Protein AF-I0YVQ1-F1 (afdb_monomer_lite)

Organism: Coccomyxa subellipsoidea (strain C-169) (NCBI:txid574566)

InterPro domains:
  IPR007811 DNA-directed RNA polymerase III subunit RPC4 [PF05132] (1-48)
  IPR007811 DNA-directed RNA polymerase III subunit RPC4 [PTHR13408] (1-54)

Sequence (87 aa):
MQLGDVLFDVLPGTDSAFRQDIAAVSAADQACVFLGEVSQRAVACPDIGHLLSDEQVVGLQPSGDPNGKQPAHFTPMEVDVKPEDAL

Secondary structure (DSSP, 8-state):
-EETTEEEEEEE----SS--EEEEEETTTTEEEEEEE----EEEEE-HHHHHS-----S------SS--PPP----------GGG--

pLDDT: mean 78.09, std 21.89, range [40.62, 98.12]

Structure (mmCIF, N/CA/C/O backbone):
data_AF-I0YVQ1-F1
#
_entry.id   AF-I0YVQ1-F1
#
loop_
_atom_site.group_PDB
_atom_site.id
_atom_site.ty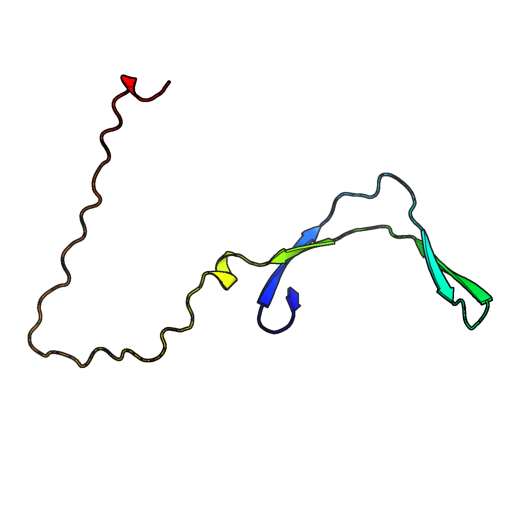pe_symbol
_atom_site.label_atom_id
_atom_site.label_alt_id
_atom_site.label_comp_id
_atom_site.label_asym_id
_atom_site.label_entity_id
_atom_site.label_seq_id
_atom_site.pdbx_PDB_ins_code
_atom_site.Cartn_x
_atom_site.Cartn_y
_atom_site.Cartn_z
_atom_site.occupancy
_atom_site.B_iso_or_equiv
_atom_site.auth_seq_id
_atom_site.auth_comp_id
_atom_site.auth_asym_id
_atom_site.auth_atom_id
_atom_site.pdbx_PDB_model_num
ATOM 1 N N . MET A 1 1 ? 5.819 -7.391 -8.299 1.00 92.38 1 MET A N 1
ATOM 2 C CA . MET A 1 1 ? 4.422 -7.795 -7.998 1.00 92.38 1 MET A CA 1
ATOM 3 C C . MET A 1 1 ? 3.661 -7.849 -9.308 1.00 92.38 1 MET A C 1
ATOM 5 O O . MET A 1 1 ? 3.909 -6.996 -10.138 1.00 92.38 1 MET A O 1
ATOM 9 N N . GLN A 1 2 ? 2.771 -8.816 -9.518 1.00 95.44 2 GLN A N 1
ATOM 10 C CA . GLN A 1 2 ? 1.994 -8.914 -10.758 1.00 95.44 2 GLN A CA 1
ATOM 11 C C . GLN A 1 2 ? 0.502 -8.757 -10.453 1.00 95.44 2 GLN A C 1
ATOM 13 O O . GLN A 1 2 ? -0.004 -9.389 -9.524 1.00 95.44 2 GLN A O 1
ATOM 18 N N . LEU A 1 3 ? -0.184 -7.906 -11.218 1.00 95.00 3 LEU A N 1
ATOM 19 C CA . LEU A 1 3 ? -1.631 -7.713 -11.145 1.00 95.00 3 LEU A CA 1
ATOM 20 C C . LEU A 1 3 ? -2.221 -7.907 -12.544 1.00 95.00 3 LEU A C 1
ATOM 22 O O . LEU A 1 3 ? -2.060 -7.057 -13.418 1.00 95.00 3 LEU A O 1
ATOM 26 N N . GLY A 1 4 ? -2.885 -9.046 -12.751 1.00 94.44 4 GLY A N 1
ATOM 27 C CA . GLY A 1 4 ? -3.237 -9.494 -14.099 1.00 94.44 4 GLY A CA 1
ATOM 28 C C . GLY A 1 4 ? -1.972 -9.710 -14.931 1.00 94.44 4 GLY A C 1
ATOM 29 O O . GLY A 1 4 ? -1.038 -10.360 -14.469 1.00 94.44 4 GLY A O 1
ATOM 30 N N . ASP A 1 5 ? -1.917 -9.111 -16.117 1.00 92.25 5 ASP A N 1
ATOM 31 C CA . ASP A 1 5 ? -0.777 -9.233 -17.037 1.00 92.25 5 ASP A CA 1
ATOM 32 C C . ASP A 1 5 ? 0.271 -8.118 -16.861 1.00 92.25 5 ASP A C 1
ATOM 34 O O . ASP A 1 5 ? 1.274 -8.085 -17.568 1.00 92.25 5 ASP A O 1
ATOM 38 N N . VAL A 1 6 ? 0.057 -7.194 -15.916 1.00 93.94 6 VAL A N 1
ATOM 39 C CA . VAL A 1 6 ? 0.942 -6.042 -15.698 1.00 93.94 6 VAL A CA 1
ATOM 40 C C . VAL A 1 6 ? 1.876 -6.290 -14.517 1.00 93.94 6 VAL A C 1
ATOM 42 O O . VAL A 1 6 ? 1.446 -6.673 -13.421 1.00 93.94 6 VAL A O 1
ATOM 45 N N . LEU A 1 7 ? 3.163 -6.019 -14.737 1.00 96.69 7 LEU A N 1
ATOM 46 C CA . LEU A 1 7 ? 4.194 -6.047 -13.708 1.00 96.69 7 LEU A CA 1
ATOM 47 C C . LEU A 1 7 ? 4.286 -4.694 -12.984 1.00 96.69 7 LEU A C 1
ATOM 49 O O . LEU A 1 7 ? 4.195 -3.629 -13.589 1.00 96.69 7 LEU A O 1
ATOM 53 N N . PHE A 1 8 ? 4.458 -4.756 -11.667 1.00 97.62 8 PHE A N 1
ATOM 54 C CA . PHE A 1 8 ? 4.648 -3.6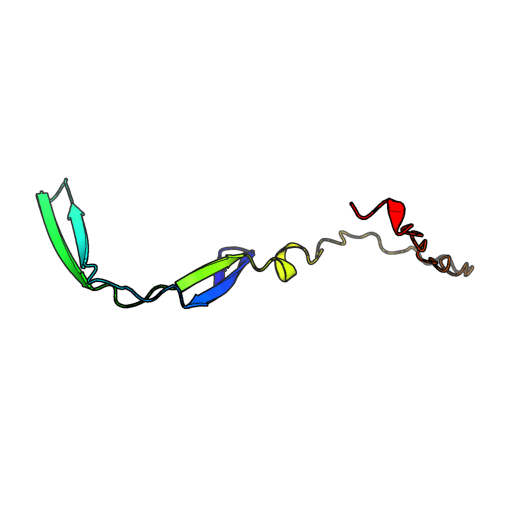19 -10.775 1.00 97.62 8 PHE A CA 1
ATOM 55 C C . PHE A 1 8 ? 5.926 -3.799 -9.962 1.00 97.62 8 PHE A C 1
ATOM 57 O O . PHE A 1 8 ? 6.127 -4.845 -9.324 1.00 97.62 8 PHE A O 1
ATOM 64 N N . ASP A 1 9 ? 6.720 -2.741 -9.894 1.00 97.00 9 ASP A N 1
ATOM 65 C CA . ASP A 1 9 ? 7.775 -2.596 -8.903 1.00 97.00 9 ASP A CA 1
ATOM 66 C C . ASP A 1 9 ? 7.158 -2.287 -7.541 1.00 97.00 9 ASP A C 1
ATOM 68 O O . ASP A 1 9 ? 6.161 -1.569 -7.436 1.00 97.00 9 ASP A O 1
ATOM 72 N N . VAL A 1 10 ? 7.743 -2.847 -6.482 1.00 97.44 10 VAL A N 1
ATOM 73 C CA . VAL A 1 10 ? 7.302 -2.612 -5.104 1.00 97.44 10 VAL A CA 1
ATOM 74 C C . VAL A 1 10 ? 8.458 -2.028 -4.320 1.00 97.44 10 VAL A C 1
ATOM 76 O O . VAL A 1 10 ? 9.500 -2.663 -4.165 1.00 97.44 10 VAL A O 1
ATOM 79 N N . LEU A 1 11 ? 8.251 -0.823 -3.809 1.00 97.00 11 LEU A N 1
ATOM 80 C CA . LEU A 1 11 ? 9.242 -0.071 -3.058 1.00 97.00 11 LEU A CA 1
ATOM 81 C C . LEU A 1 11 ? 8.747 0.163 -1.628 1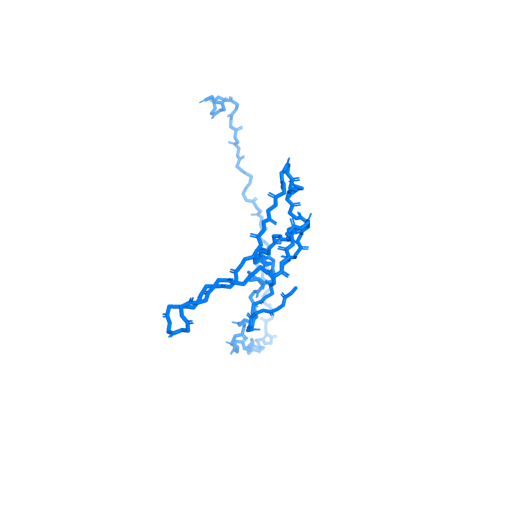.00 97.00 11 LEU A C 1
ATOM 83 O O . LEU A 1 11 ? 7.536 0.303 -1.416 1.00 97.00 11 LEU A O 1
ATOM 87 N N . PRO A 1 12 ? 9.648 0.237 -0.633 1.00 96.81 12 PRO A N 1
ATOM 88 C CA . PRO A 1 12 ? 9.289 0.729 0.689 1.00 96.81 12 PRO A CA 1
ATOM 89 C C . PRO A 1 12 ? 8.657 2.119 0.579 1.00 96.81 12 PRO A C 1
ATOM 91 O O . PRO A 1 12 ? 9.187 3.011 -0.085 1.00 96.81 12 PRO A O 1
ATOM 94 N N . GLY A 1 13 ? 7.499 2.288 1.207 1.00 94.56 13 GLY A N 1
ATOM 95 C CA . GLY A 1 13 ? 6.861 3.587 1.339 1.00 94.56 13 GLY A CA 1
ATOM 96 C C . GLY A 1 13 ? 7.501 4.409 2.450 1.00 94.56 13 GLY A C 1
ATOM 97 O O . GLY A 1 13 ? 8.352 3.935 3.197 1.00 94.56 13 GLY A O 1
ATOM 98 N N . THR A 1 14 ? 7.060 5.656 2.579 1.00 93.56 14 THR A N 1
ATOM 99 C CA . THR A 1 14 ? 7.502 6.524 3.671 1.00 93.56 14 THR A CA 1
ATOM 100 C C . THR A 1 14 ? 7.113 5.936 5.024 1.00 93.56 14 THR A C 1
ATOM 102 O O . THR A 1 14 ? 5.976 5.480 5.210 1.00 93.56 14 THR A O 1
ATOM 105 N N . ASP A 1 15 ? 8.044 6.013 5.972 1.00 92.06 15 ASP A N 1
ATOM 106 C CA . ASP A 1 15 ? 7.808 5.629 7.358 1.00 92.06 15 ASP A CA 1
ATOM 107 C C . ASP A 1 15 ? 6.615 6.387 7.946 1.00 92.06 15 ASP A C 1
ATOM 109 O O . ASP A 1 15 ? 6.365 7.563 7.652 1.00 92.06 15 ASP A O 1
ATOM 113 N N . SER A 1 16 ? 5.853 5.706 8.799 1.00 87.88 16 SER A N 1
ATOM 114 C CA . SER A 1 16 ? 4.745 6.352 9.488 1.00 87.88 16 SER A CA 1
ATOM 115 C C . SER A 1 16 ? 5.283 7.246 10.601 1.00 87.88 16 SER A C 1
ATOM 117 O O . SER A 1 16 ? 5.801 6.763 11.601 1.00 87.88 16 SER A O 1
ATOM 119 N N . ALA A 1 17 ? 5.121 8.562 10.457 1.00 89.94 17 ALA A N 1
ATOM 120 C CA . ALA A 1 17 ? 5.497 9.521 11.499 1.00 89.94 17 ALA A CA 1
ATOM 121 C C . ALA A 1 17 ? 4.562 9.480 12.727 1.00 89.94 17 ALA A C 1
ATOM 123 O O . ALA A 1 17 ? 4.841 10.107 13.747 1.00 89.94 17 ALA A O 1
ATOM 124 N N . PHE A 1 18 ? 3.433 8.775 12.622 1.00 91.31 18 PHE A N 1
ATOM 125 C CA . PHE A 1 18 ? 2.427 8.642 13.669 1.00 91.31 18 PHE A CA 1
ATOM 126 C C . PHE A 1 18 ? 1.753 7.269 13.619 1.00 91.31 18 PHE A C 1
ATOM 128 O O . PHE A 1 18 ? 1.700 6.630 12.563 1.00 91.31 18 PHE A O 1
ATOM 135 N N . ARG A 1 19 ? 1.208 6.835 14.760 1.00 93.69 19 ARG A N 1
ATOM 136 C CA . ARG A 1 19 ? 0.432 5.595 14.873 1.00 93.69 19 ARG A CA 1
ATOM 137 C C . ARG A 1 19 ? -0.828 5.679 14.015 1.00 93.69 19 ARG A C 1
ATOM 139 O O . ARG A 1 19 ? -1.583 6.646 14.113 1.00 93.69 19 ARG A O 1
ATOM 146 N N . GLN A 1 20 ? -1.066 4.654 13.206 1.00 95.62 20 GLN A N 1
ATOM 147 C CA . GLN A 1 20 ? -2.263 4.533 12.380 1.00 95.62 20 GLN A CA 1
ATOM 148 C C . GLN A 1 20 ? -2.955 3.214 12.669 1.00 95.62 20 GLN A C 1
ATOM 150 O O . GLN A 1 20 ? -2.329 2.168 12.588 1.00 95.62 20 GLN A O 1
ATOM 155 N N . ASP A 1 21 ? -4.242 3.263 12.980 1.00 96.12 21 ASP A N 1
ATOM 156 C CA . ASP A 1 21 ? -5.028 2.098 13.372 1.00 96.12 21 ASP A CA 1
ATOM 157 C C . ASP A 1 21 ? -5.983 1.692 12.234 1.00 96.12 21 ASP A C 1
ATOM 159 O O . ASP A 1 21 ? -6.607 2.542 11.598 1.00 96.12 21 ASP A O 1
ATOM 163 N N . ILE A 1 22 ? -6.116 0.388 11.982 1.00 97.38 22 ILE A N 1
ATOM 164 C CA . ILE A 1 22 ? -7.108 -0.187 11.068 1.00 97.38 22 ILE A CA 1
ATOM 165 C C . ILE A 1 22 ? -8.294 -0.671 11.897 1.00 97.38 22 ILE A C 1
ATOM 167 O O . ILE A 1 22 ? -8.124 -1.397 12.879 1.00 97.38 22 ILE A O 1
ATOM 171 N N . ALA A 1 23 ? -9.505 -0.330 11.462 1.00 97.62 23 ALA A N 1
ATOM 172 C CA . ALA A 1 23 ? -10.735 -0.890 12.000 1.00 97.62 23 ALA A CA 1
ATOM 173 C C . ALA A 1 23 ? -11.662 -1.364 10.874 1.00 97.62 23 ALA A C 1
ATOM 175 O O . ALA A 1 23 ? -11.772 -0.718 9.832 1.00 97.62 23 ALA A O 1
ATOM 176 N N . ALA A 1 24 ? -12.345 -2.484 11.100 1.00 98.06 24 ALA A N 1
ATOM 177 C CA . ALA A 1 24 ? -13.478 -2.906 10.290 1.00 98.06 24 ALA A CA 1
ATOM 178 C C . ALA A 1 24 ? -14.753 -2.259 10.830 1.00 98.06 24 ALA A C 1
ATOM 180 O O . ALA A 1 24 ? -15.019 -2.322 12.030 1.00 98.06 24 ALA A O 1
ATOM 181 N N . VAL A 1 25 ? -15.554 -1.677 9.941 1.00 97.81 25 VAL A N 1
ATOM 182 C CA . VAL A 1 25 ? -16.848 -1.077 10.281 1.00 97.81 25 VAL A CA 1
ATOM 183 C C . VAL A 1 25 ? -17.930 -1.754 9.449 1.00 97.81 25 VAL A C 1
ATOM 185 O O . VAL A 1 25 ? -17.866 -1.739 8.221 1.00 97.81 25 VAL A O 1
ATOM 188 N N . SER A 1 26 ? -18.924 -2.339 10.115 1.00 97.25 26 SER A N 1
ATOM 189 C CA . SER A 1 26 ? -20.096 -2.945 9.480 1.00 97.25 26 SER A CA 1
ATOM 190 C C . SER A 1 26 ? -21.356 -2.230 9.942 1.00 97.25 26 SER A C 1
ATOM 192 O O . SER A 1 26 ? -21.680 -2.217 11.129 1.00 97.25 26 SER A O 1
ATOM 194 N N . ALA A 1 27 ? -22.086 -1.642 8.994 1.00 97.31 27 ALA A N 1
ATOM 195 C CA . ALA A 1 27 ? -23.375 -1.019 9.281 1.00 97.31 27 ALA A CA 1
ATOM 196 C C . ALA A 1 27 ? -24.481 -2.063 9.497 1.00 97.31 27 ALA A C 1
ATOM 198 O O . ALA A 1 27 ? -25.362 -1.844 10.324 1.00 97.31 27 ALA A O 1
ATOM 199 N N . ALA A 1 28 ? -24.418 -3.194 8.785 1.00 97.75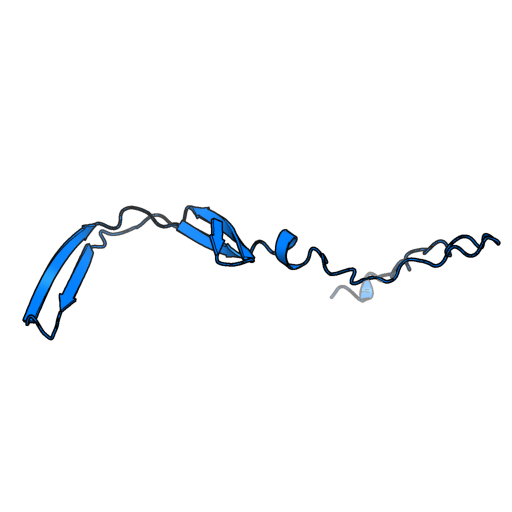 28 ALA A N 1
ATOM 200 C CA . ALA A 1 28 ? -25.387 -4.283 8.909 1.00 97.75 28 ALA A CA 1
ATOM 201 C C . ALA A 1 28 ? -25.338 -4.912 10.309 1.00 97.75 28 ALA A C 1
ATOM 203 O O . ALA A 1 28 ? -26.377 -5.132 10.923 1.00 97.75 28 ALA A O 1
ATOM 204 N N . ASP A 1 29 ? -24.125 -5.115 10.827 1.00 97.38 29 ASP A N 1
ATOM 205 C CA . ASP A 1 29 ? -23.896 -5.705 12.151 1.00 97.38 29 ASP A CA 1
ATOM 206 C C . ASP A 1 29 ? -23.791 -4.649 13.263 1.00 97.38 29 ASP A C 1
ATOM 208 O O . ASP A 1 29 ? -23.585 -4.993 14.424 1.00 97.38 29 ASP A O 1
ATOM 212 N N . GLN A 1 30 ? -23.889 -3.360 12.909 1.00 96.88 30 GLN A N 1
ATOM 213 C CA . GLN A 1 30 ? -23.678 -2.212 13.802 1.00 96.88 30 GLN A CA 1
ATOM 214 C C . GLN A 1 30 ? -22.382 -2.316 14.627 1.00 96.88 30 GLN A C 1
ATOM 216 O O . GLN A 1 30 ? -22.338 -1.955 15.804 1.00 96.88 30 GLN A O 1
ATOM 221 N N . ALA A 1 31 ? -21.317 -2.818 14.004 1.00 97.88 31 ALA A N 1
ATOM 222 C CA . ALA A 1 31 ? -20.075 -3.169 14.675 1.00 97.88 31 ALA A CA 1
ATOM 223 C C . ALA A 1 31 ? -18.895 -2.332 14.168 1.00 97.88 31 ALA A C 1
ATOM 225 O O . ALA A 1 31 ? -18.788 -2.022 12.979 1.00 97.88 31 ALA A O 1
ATOM 226 N N . CYS A 1 32 ? -17.976 -2.017 15.082 1.00 97.62 32 CYS A N 1
ATOM 227 C CA . CYS A 1 32 ? -16.669 -1.435 14.793 1.00 97.62 32 CYS A CA 1
ATOM 228 C C . CYS A 1 32 ? -15.604 -2.242 15.544 1.00 97.62 32 CYS A C 1
ATOM 230 O O . CYS A 1 32 ? -15.650 -2.331 16.771 1.00 97.62 32 CYS A O 1
ATOM 232 N N . VAL A 1 33 ? -14.679 -2.862 14.811 1.00 98.12 33 VAL A N 1
ATOM 233 C CA . VAL A 1 33 ? -13.684 -3.793 15.358 1.00 98.12 33 VAL A CA 1
ATOM 234 C C . VAL A 1 33 ? -12.286 -3.323 14.990 1.00 98.12 33 VAL A C 1
ATOM 236 O O . VAL A 1 33 ? -11.964 -3.191 13.812 1.00 98.12 33 VAL A O 1
ATOM 239 N N . PHE A 1 34 ? -11.444 -3.103 15.997 1.00 98.00 34 PHE A N 1
ATOM 240 C CA . PHE A 1 34 ? -10.032 -2.788 15.801 1.00 98.00 34 PHE A CA 1
ATOM 241 C C . PHE A 1 34 ? -9.271 -4.014 15.278 1.00 98.00 34 PHE A C 1
ATOM 243 O O . PHE A 1 34 ? -9.355 -5.092 15.865 1.00 98.00 34 PHE A O 1
ATOM 250 N N . LEU A 1 35 ? -8.535 -3.843 14.179 1.00 97.75 35 LEU A N 1
ATOM 251 C CA . LEU A 1 35 ? -7.798 -4.912 13.500 1.00 97.75 35 LEU A CA 1
ATOM 252 C C . LEU A 1 35 ? -6.289 -4.862 13.762 1.00 97.75 35 LEU A C 1
ATOM 254 O O . LEU A 1 35 ? -5.627 -5.892 13.657 1.00 97.75 35 LEU A O 1
ATOM 258 N N . GLY A 1 36 ? -5.743 -3.695 14.107 1.00 96.94 36 GLY A N 1
ATOM 259 C CA . GLY A 1 36 ? -4.318 -3.538 14.391 1.00 96.94 36 GLY A CA 1
ATOM 260 C C . GLY A 1 36 ? -3.742 -2.213 13.905 1.00 96.94 36 GLY A C 1
ATOM 261 O O . GLY A 1 36 ? -4.448 -1.377 13.347 1.00 96.94 36 GLY A O 1
ATOM 262 N N . GLU A 1 37 ? -2.444 -2.035 14.125 1.00 96.31 37 GLU A N 1
ATOM 263 C CA . GLU A 1 37 ? -1.686 -0.854 13.707 1.00 96.31 37 GLU A CA 1
ATOM 264 C C . GLU A 1 37 ? -1.051 -1.050 12.316 1.00 96.31 37 GLU A C 1
ATOM 266 O O . GLU A 1 37 ? -0.570 -2.136 11.986 1.00 96.31 37 GLU A O 1
ATOM 271 N N . VAL A 1 38 ? -0.989 0.018 11.516 1.00 95.25 38 VAL A N 1
ATOM 272 C CA . VAL A 1 38 ? -0.179 0.112 10.295 1.00 95.25 38 VAL A CA 1
ATOM 273 C C . VAL A 1 38 ? 1.214 0.619 10.650 1.00 95.25 38 VAL A C 1
ATOM 275 O O . VAL A 1 38 ? 1.406 1.809 10.897 1.00 95.25 38 VAL A O 1
ATOM 278 N N . SER A 1 39 ? 2.195 -0.280 10.626 1.00 92.75 39 SER A N 1
ATOM 279 C CA . SER A 1 39 ? 3.592 0.044 10.941 1.00 92.75 39 SER A CA 1
ATOM 280 C C . SER A 1 39 ? 4.442 0.387 9.716 1.00 92.75 39 SER A C 1
ATOM 282 O O . SER A 1 39 ? 5.429 1.108 9.839 1.00 92.75 39 SER A O 1
ATOM 284 N N . GLN A 1 40 ? 4.079 -0.110 8.531 1.00 93.75 40 GLN A N 1
ATOM 285 C CA . GLN A 1 40 ? 4.849 0.061 7.297 1.00 93.75 40 GLN A CA 1
ATOM 286 C C . GLN A 1 40 ? 3.937 0.256 6.088 1.00 93.75 40 GLN A C 1
ATOM 288 O O . GLN A 1 40 ? 2.764 -0.123 6.094 1.00 93.75 40 GLN A O 1
ATOM 293 N N . ARG A 1 41 ? 4.498 0.846 5.031 1.00 95.19 41 ARG A N 1
ATOM 294 C CA . ARG A 1 41 ? 3.831 1.032 3.741 1.00 95.19 41 ARG A CA 1
ATOM 295 C C . ARG A 1 41 ? 4.711 0.487 2.634 1.00 95.19 41 ARG A C 1
ATOM 297 O O . ARG A 1 41 ? 5.934 0.521 2.735 1.00 95.19 41 ARG A O 1
ATOM 304 N N . ALA A 1 42 ? 4.074 0.068 1.555 1.00 96.25 42 ALA A N 1
ATOM 305 C CA . ALA A 1 42 ? 4.733 -0.189 0.290 1.00 96.25 42 ALA A CA 1
ATOM 306 C C . ALA A 1 42 ? 4.059 0.656 -0.791 1.00 96.25 42 ALA A C 1
ATOM 308 O O . ALA A 1 42 ? 2.847 0.879 -0.749 1.00 96.25 42 ALA A O 1
ATOM 309 N N . VAL A 1 43 ? 4.851 1.128 -1.744 1.00 97.38 43 VAL A N 1
ATOM 310 C CA . VAL A 1 43 ? 4.373 1.786 -2.956 1.00 97.38 43 VAL A CA 1
ATOM 311 C C . VAL A 1 43 ? 4.546 0.796 -4.092 1.00 97.38 43 VAL A C 1
ATOM 313 O O . VAL A 1 43 ? 5.652 0.317 -4.329 1.00 97.38 43 VAL A O 1
ATOM 316 N N . ALA A 1 44 ? 3.449 0.479 -4.771 1.00 97.00 44 ALA A N 1
ATOM 317 C CA . ALA A 1 44 ? 3.482 -0.281 -6.008 1.00 97.00 44 ALA A CA 1
ATOM 318 C C . ALA A 1 44 ? 3.339 0.693 -7.179 1.00 97.00 44 ALA A C 1
ATOM 320 O O . ALA A 1 44 ? 2.349 1.424 -7.254 1.00 97.00 44 ALA A O 1
ATOM 321 N N . CYS A 1 45 ? 4.311 0.707 -8.084 1.00 96.69 45 CYS A N 1
ATOM 322 C CA . CYS A 1 45 ? 4.261 1.481 -9.322 1.00 96.69 45 CYS A CA 1
ATOM 323 C C . CYS A 1 45 ? 4.359 0.533 -10.521 1.00 96.69 45 CYS A C 1
ATOM 325 O O . CYS A 1 45 ? 5.071 -0.467 -10.424 1.00 96.69 45 CYS A O 1
ATOM 327 N N . PRO A 1 46 ? 3.640 0.791 -11.630 1.00 96.38 46 PRO A N 1
ATOM 328 C CA . PRO A 1 46 ? 3.784 -0.037 -12.818 1.00 96.38 46 PRO A CA 1
ATOM 329 C C . PRO A 1 46 ? 5.237 -0.027 -13.294 1.00 96.38 46 PRO A C 1
ATOM 331 O O . PRO A 1 46 ? 5.857 1.037 -13.341 1.00 96.38 46 PRO A O 1
ATOM 334 N N . ASP A 1 47 ? 5.759 -1.195 -13.656 1.00 95.50 47 ASP A N 1
ATOM 335 C CA . ASP A 1 47 ? 7.069 -1.299 -14.291 1.00 95.50 47 ASP A CA 1
ATOM 336 C C . ASP A 1 47 ? 6.948 -0.755 -15.721 1.00 95.50 47 ASP A C 1
ATOM 338 O O . ASP A 1 47 ? 6.415 -1.405 -16.624 1.00 95.50 47 ASP A O 1
ATOM 342 N N . ILE A 1 48 ? 7.408 0.481 -15.919 1.00 93.88 48 ILE A N 1
ATOM 343 C CA . ILE A 1 48 ? 7.328 1.176 -17.209 1.00 93.88 48 ILE A CA 1
ATOM 344 C C . ILE A 1 48 ? 8.200 0.475 -18.259 1.00 93.88 48 ILE A C 1
ATOM 346 O O . ILE A 1 48 ? 7.837 0.458 -19.434 1.00 93.88 48 ILE A O 1
ATOM 350 N N . GLY A 1 49 ? 9.323 -0.125 -17.851 1.00 92.62 49 GLY A N 1
ATOM 351 C CA . GLY A 1 49 ? 10.197 -0.867 -18.756 1.00 92.62 49 GLY A CA 1
ATOM 352 C C . GLY A 1 49 ? 9.463 -2.066 -19.341 1.00 92.62 49 GLY A C 1
ATOM 353 O O . GLY A 1 49 ? 9.408 -2.220 -20.559 1.00 92.62 49 GLY A O 1
ATOM 354 N N . HIS A 1 50 ? 8.814 -2.854 -18.486 1.00 90.19 50 HIS A N 1
ATOM 355 C CA . HIS A 1 50 ? 7.986 -3.977 -18.917 1.00 90.19 50 HIS A CA 1
ATOM 356 C C . HIS A 1 50 ? 6.746 -3.529 -19.708 1.00 90.19 50 HIS A C 1
ATOM 358 O O . HIS A 1 50 ? 6.365 -4.184 -20.672 1.00 90.19 50 HIS A O 1
ATOM 364 N N . LEU A 1 51 ? 6.104 -2.416 -19.337 1.00 91.31 51 LEU A N 1
ATOM 365 C CA . LEU A 1 51 ? 4.920 -1.906 -20.045 1.00 91.31 51 LEU A CA 1
ATOM 366 C C . LEU A 1 51 ? 5.211 -1.414 -21.466 1.00 91.31 51 LEU A C 1
ATOM 368 O O . LEU A 1 51 ? 4.350 -1.529 -22.334 1.00 91.31 51 LEU A O 1
ATOM 372 N N . LEU A 1 52 ? 6.387 -0.826 -21.685 1.00 91.75 52 LEU A N 1
ATOM 373 C CA . LEU A 1 52 ? 6.813 -0.305 -22.987 1.00 91.75 52 LEU A CA 1
ATOM 374 C C . LEU A 1 52 ? 7.630 -1.321 -23.793 1.00 91.75 52 LEU A C 1
ATOM 376 O O . LEU A 1 52 ? 8.033 -1.032 -24.918 1.00 91.75 52 LEU A O 1
ATOM 380 N N . SER A 1 53 ? 7.897 -2.496 -23.223 1.00 83.25 53 SER A N 1
ATOM 381 C CA . SER A 1 53 ? 8.480 -3.608 -23.962 1.00 83.25 53 SER A CA 1
ATOM 382 C C . SER A 1 53 ? 7.419 -4.136 -24.926 1.00 83.25 53 SER A C 1
ATOM 384 O O . SER A 1 53 ? 6.517 -4.869 -24.527 1.00 83.25 53 SER A O 1
ATOM 386 N N . ASP A 1 54 ? 7.494 -3.717 -26.191 1.00 62.97 54 ASP A N 1
ATOM 387 C CA . ASP A 1 54 ? 6.621 -4.184 -27.268 1.00 62.97 54 ASP A CA 1
ATOM 388 C C . ASP A 1 54 ? 6.765 -5.704 -27.469 1.00 62.97 54 ASP A C 1
ATOM 390 O O . ASP A 1 54 ? 7.525 -6.171 -28.316 1.00 62.97 54 ASP A O 1
ATOM 394 N N . GLU A 1 55 ? 5.981 -6.505 -26.751 1.00 60.66 55 GLU A N 1
ATOM 395 C CA . GLU A 1 55 ? 5.715 -7.898 -27.124 1.00 60.66 55 GLU A CA 1
ATOM 396 C C . GLU A 1 55 ? 4.315 -8.043 -27.721 1.00 60.66 55 GLU A C 1
ATOM 398 O O . GLU A 1 55 ? 3.505 -8.885 -27.343 1.00 60.66 55 GLU A O 1
ATOM 403 N N . GLN A 1 56 ? 4.060 -7.225 -28.740 1.00 52.44 56 GLN A N 1
ATOM 404 C CA . GLN A 1 56 ? 3.185 -7.584 -29.849 1.00 52.44 56 GLN A CA 1
ATOM 405 C C . GLN A 1 56 ? 3.837 -7.190 -31.178 1.00 52.44 56 GLN A C 1
ATOM 407 O O . GLN A 1 56 ? 3.283 -6.440 -31.978 1.00 52.44 56 GLN A O 1
ATOM 412 N N . VAL A 1 57 ? 4.983 -7.805 -31.494 1.00 47.28 57 VAL A N 1
ATOM 413 C CA . VAL A 1 57 ? 5.273 -8.114 -32.902 1.00 47.28 57 VAL A CA 1
ATOM 414 C C . VAL A 1 57 ? 4.295 -9.214 -33.321 1.00 47.28 57 VAL A C 1
ATOM 416 O O . VAL A 1 57 ? 4.623 -10.399 -33.386 1.00 47.28 57 VAL A O 1
ATOM 419 N N . VAL A 1 58 ? 3.045 -8.826 -33.579 1.00 41.28 58 VAL A N 1
ATOM 420 C CA . VAL A 1 58 ? 2.083 -9.665 -34.292 1.00 41.28 58 VAL A CA 1
ATOM 421 C C . VAL A 1 58 ? 2.584 -9.776 -35.734 1.00 41.28 58 VAL A C 1
ATOM 423 O O . VAL A 1 58 ? 2.269 -8.965 -36.595 1.00 41.28 58 VAL A O 1
ATOM 426 N N . GLY A 1 59 ? 3.426 -10.777 -35.983 1.00 41.56 59 GLY A N 1
ATOM 427 C CA . GLY A 1 59 ? 3.436 -11.524 -37.238 1.00 41.56 59 GLY A CA 1
ATOM 428 C C . GLY A 1 59 ? 3.728 -10.783 -38.546 1.00 41.56 59 GLY A C 1
ATOM 429 O O . GLY A 1 59 ? 3.157 -11.168 -39.562 1.00 41.56 59 GLY A O 1
ATOM 430 N N . LEU A 1 60 ? 4.653 -9.823 -38.598 1.00 42.50 60 LEU A N 1
ATOM 431 C CA . LEU A 1 60 ? 5.338 -9.535 -39.866 1.00 42.50 60 LEU A CA 1
ATOM 432 C C . LEU A 1 60 ? 6.617 -10.363 -39.925 1.00 42.50 60 LEU A C 1
ATOM 434 O O . LEU A 1 60 ? 7.711 -9.891 -39.631 1.00 42.50 60 LEU A O 1
ATOM 438 N N . GLN A 1 61 ? 6.464 -11.639 -40.288 1.00 45.81 61 GLN A N 1
ATOM 439 C CA . GLN A 1 61 ? 7.597 -12.425 -40.767 1.00 45.81 61 GLN A CA 1
ATOM 440 C C . GLN A 1 61 ? 8.178 -11.667 -41.972 1.00 45.81 61 GLN A C 1
ATOM 442 O O . GLN A 1 61 ? 7.434 -11.442 -42.931 1.00 45.81 61 GLN A O 1
ATOM 447 N N . PRO A 1 62 ? 9.456 -11.246 -41.968 1.00 40.88 62 PRO A N 1
ATOM 448 C CA . PRO A 1 62 ? 10.058 -10.740 -43.184 1.00 40.88 62 PRO A CA 1
ATOM 449 C C . PRO A 1 62 ? 10.112 -11.922 -44.150 1.00 40.88 62 PRO A C 1
ATOM 451 O O . PRO A 1 62 ? 10.870 -12.870 -43.946 1.00 40.88 62 PRO A O 1
ATOM 454 N N . SER A 1 63 ? 9.266 -11.900 -45.182 1.00 48.19 63 SER A N 1
ATOM 455 C CA . SER A 1 63 ? 9.461 -12.760 -46.341 1.00 48.19 63 SER A CA 1
ATOM 456 C C . SER A 1 63 ? 10.866 -12.457 -46.843 1.00 48.19 63 SER A C 1
ATOM 458 O O . SER A 1 63 ? 11.121 -11.339 -47.291 1.00 48.19 63 SER A O 1
ATOM 460 N N . GLY A 1 64 ? 11.790 -13.400 -46.665 1.00 40.62 64 GLY A N 1
ATOM 461 C CA . GLY A 1 64 ? 13.173 -13.222 -47.074 1.00 40.62 64 GLY A CA 1
ATOM 462 C C . GLY A 1 64 ? 13.221 -12.857 -48.551 1.00 40.62 64 GLY A C 1
ATOM 463 O O . GLY A 1 64 ? 12.900 -1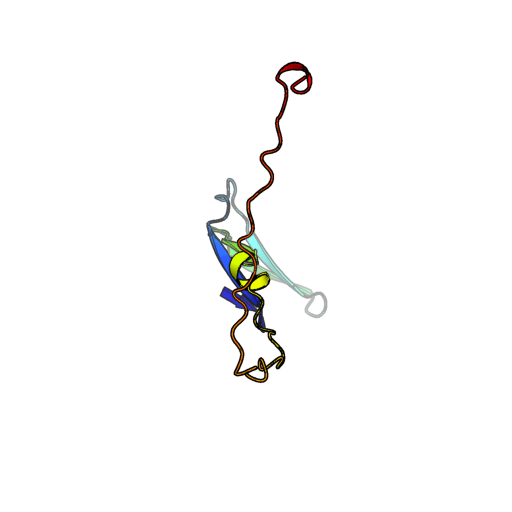3.686 -49.399 1.00 40.62 64 GLY A O 1
ATOM 464 N N . ASP A 1 65 ? 13.598 -11.616 -48.850 1.00 44.62 65 ASP A N 1
ATOM 465 C CA . ASP A 1 65 ? 14.057 -11.240 -50.178 1.00 44.62 65 ASP A CA 1
ATOM 466 C C . ASP A 1 65 ? 15.509 -11.736 -50.303 1.00 44.62 65 ASP A C 1
ATOM 468 O O . ASP A 1 65 ? 16.370 -11.301 -49.531 1.00 44.62 65 ASP A O 1
ATOM 472 N N . PRO A 1 66 ? 15.811 -12.675 -51.217 1.00 50.69 66 PRO A N 1
ATOM 473 C CA . PRO A 1 66 ? 17.160 -13.199 -51.398 1.00 50.69 66 PRO A CA 1
ATOM 474 C C . PRO A 1 66 ? 18.148 -12.185 -52.002 1.00 50.69 66 PRO A C 1
ATOM 476 O O . PRO A 1 66 ? 19.330 -12.504 -52.115 1.00 50.69 66 PRO A O 1
ATOM 479 N N . ASN A 1 67 ? 17.722 -10.973 -52.378 1.00 50.50 67 ASN A N 1
ATOM 480 C CA . ASN A 1 67 ? 18.615 -9.947 -52.917 1.00 50.50 67 ASN A CA 1
ATOM 481 C C . ASN A 1 67 ? 18.871 -8.837 -51.892 1.00 50.50 67 ASN A C 1
ATOM 483 O O . ASN A 1 67 ? 18.180 -7.822 -51.836 1.00 50.50 67 ASN A O 1
ATOM 487 N N . GLY A 1 68 ? 19.911 -9.047 -51.083 1.00 53.53 68 GLY A N 1
ATOM 488 C CA . GLY A 1 68 ? 20.343 -8.140 -50.028 1.00 53.53 68 GLY A CA 1
ATOM 489 C C . GLY A 1 68 ? 20.470 -6.682 -50.473 1.00 53.53 68 GLY A C 1
ATOM 490 O O . GLY A 1 68 ? 21.344 -6.317 -51.261 1.00 53.53 68 GLY A O 1
ATOM 491 N N . LYS A 1 69 ? 19.651 -5.825 -49.865 1.00 51.28 69 LYS A N 1
ATOM 492 C CA . LYS A 1 69 ? 19.932 -4.399 -49.737 1.00 51.28 69 LYS A CA 1
ATOM 493 C C . LYS A 1 69 ? 20.013 -4.090 -48.248 1.00 51.28 69 LYS A C 1
ATOM 495 O O . LYS A 1 69 ? 19.034 -4.233 -47.523 1.00 51.28 69 LYS A O 1
ATOM 500 N N . GLN A 1 70 ? 21.216 -3.755 -47.794 1.00 50.19 70 GLN A N 1
ATOM 501 C CA . GLN A 1 70 ? 21.506 -3.425 -46.401 1.00 50.19 70 GLN A CA 1
ATOM 502 C C . GLN A 1 70 ? 20.559 -2.314 -45.912 1.00 50.19 70 GLN A C 1
ATOM 504 O O . GLN A 1 70 ? 20.383 -1.334 -46.645 1.00 50.19 70 GLN A O 1
ATOM 509 N N . PRO A 1 71 ? 19.936 -2.430 -44.720 1.00 48.66 71 PRO A N 1
ATOM 510 C CA . PRO A 1 71 ? 19.142 -1.335 -44.180 1.00 48.66 71 PRO A CA 1
ATOM 511 C C . PRO A 1 71 ? 20.036 -0.102 -44.025 1.00 48.66 71 PRO A C 1
ATOM 513 O O . PRO A 1 71 ? 21.189 -0.205 -43.598 1.00 48.66 71 PRO A O 1
ATOM 516 N N . ALA A 1 72 ? 19.520 1.052 -44.450 1.00 49.81 72 ALA A N 1
ATOM 517 C CA . ALA A 1 72 ? 20.259 2.305 -44.460 1.00 49.81 72 ALA A CA 1
ATOM 518 C C . ALA A 1 72 ? 20.816 2.610 -43.062 1.00 49.81 72 ALA A C 1
ATOM 520 O O . ALA A 1 72 ? 20.087 2.594 -42.073 1.00 49.81 72 ALA A O 1
ATOM 521 N N . HIS A 1 73 ? 22.118 2.886 -43.000 1.00 46.38 73 HIS A N 1
ATOM 522 C CA . HIS A 1 73 ? 22.797 3.376 -41.809 1.00 46.38 73 HIS A CA 1
ATOM 523 C C . HIS A 1 73 ? 22.131 4.684 -41.361 1.00 46.38 73 HIS A C 1
ATOM 525 O O . HIS A 1 73 ? 22.259 5.709 -42.032 1.00 46.38 73 HIS A O 1
ATOM 531 N N . PHE A 1 74 ? 21.394 4.649 -40.251 1.00 50.81 74 PHE A N 1
ATOM 532 C CA . PHE A 1 74 ? 20.788 5.839 -39.668 1.00 50.81 74 PHE A CA 1
ATOM 533 C C . PHE A 1 74 ? 21.883 6.654 -38.973 1.00 50.81 74 PHE A C 1
ATOM 535 O O . PHE A 1 74 ? 22.338 6.303 -37.888 1.00 50.81 74 PHE A O 1
ATOM 542 N N . THR A 1 75 ? 22.347 7.726 -39.614 1.00 43.41 75 THR A N 1
ATOM 543 C CA . THR A 1 75 ? 23.126 8.773 -38.941 1.00 43.41 75 THR A CA 1
ATOM 544 C C . THR A 1 75 ? 22.173 9.615 -38.093 1.00 43.41 75 THR A C 1
ATOM 546 O O . THR A 1 75 ? 21.246 10.197 -38.663 1.00 43.41 75 THR A O 1
ATOM 54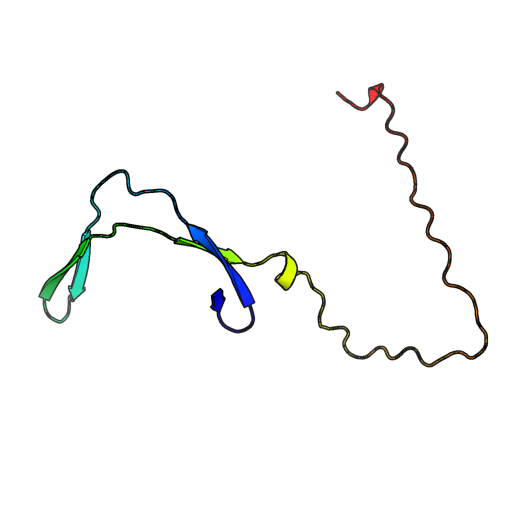9 N N . PRO A 1 76 ? 22.373 9.715 -36.766 1.00 47.22 76 PRO A N 1
ATOM 550 C CA . PRO A 1 76 ? 21.642 10.679 -35.955 1.00 47.22 76 PRO A CA 1
ATOM 551 C C . PRO A 1 76 ? 21.907 12.088 -36.493 1.00 47.22 76 PRO A C 1
ATOM 553 O O . PRO A 1 76 ? 23.054 12.430 -36.780 1.00 47.22 76 PRO A O 1
ATOM 556 N N . MET A 1 77 ? 20.862 12.902 -36.648 1.00 43.62 77 MET A N 1
ATOM 557 C CA . MET A 1 77 ? 21.045 14.336 -36.865 1.00 43.62 77 MET A CA 1
ATOM 558 C C . MET A 1 77 ? 21.605 14.935 -35.574 1.00 43.62 77 MET A C 1
ATOM 560 O O . MET A 1 77 ? 20.912 14.951 -34.558 1.00 43.62 77 MET A O 1
ATOM 564 N N . GLU A 1 78 ? 22.848 15.416 -35.605 1.00 53.28 78 GLU A N 1
ATOM 565 C CA . GLU A 1 78 ? 23.332 16.325 -34.570 1.00 53.28 78 GLU A CA 1
ATOM 566 C C . GLU A 1 78 ? 22.494 17.602 -34.641 1.00 53.28 78 GLU A C 1
ATOM 568 O O . GLU A 1 78 ? 22.470 18.306 -35.653 1.00 53.28 78 GLU A O 1
ATOM 573 N N . VAL A 1 79 ? 21.749 17.866 -33.570 1.00 61.66 79 VAL A N 1
ATOM 574 C CA . VAL A 1 79 ? 21.076 19.145 -33.377 1.00 61.66 79 VAL A CA 1
ATOM 575 C C . VAL A 1 79 ? 22.149 20.119 -32.909 1.00 61.66 79 VAL A C 1
ATOM 577 O O . VAL A 1 79 ? 22.618 20.023 -31.776 1.00 61.66 79 VAL A O 1
ATOM 580 N N . ASP A 1 80 ? 22.562 21.026 -33.791 1.00 53.53 80 ASP A N 1
ATOM 581 C CA . ASP A 1 80 ? 23.470 22.119 -33.444 1.00 53.53 80 ASP A CA 1
ATOM 582 C C . ASP A 1 80 ? 22.705 23.120 -32.567 1.00 53.53 80 ASP A C 1
ATOM 584 O O . ASP A 1 80 ? 21.998 24.002 -33.059 1.00 53.53 80 ASP A O 1
ATOM 588 N N . VAL A 1 81 ? 22.757 22.918 -31.248 1.00 62.72 81 VAL A N 1
ATOM 589 C CA . VAL A 1 81 ? 22.199 23.866 -30.280 1.00 62.72 81 VAL A CA 1
ATOM 590 C C . VAL A 1 81 ? 23.182 25.017 -30.167 1.00 62.72 81 VAL A C 1
ATOM 592 O O . VAL A 1 81 ? 24.243 24.893 -29.548 1.00 62.72 81 VAL A O 1
ATOM 595 N N . LYS A 1 82 ? 22.832 26.155 -30.766 1.00 67.06 82 LYS A N 1
ATOM 596 C CA . LYS A 1 82 ? 23.625 27.364 -30.601 1.00 67.06 82 LYS A CA 1
ATOM 597 C C . LYS A 1 82 ? 23.488 27.860 -29.161 1.00 67.06 82 LYS A C 1
ATOM 599 O O . LYS A 1 82 ? 22.386 27.872 -28.618 1.00 67.06 82 LYS A O 1
ATOM 604 N N . PRO A 1 83 ? 24.580 28.325 -28.537 1.00 59.44 83 PRO A N 1
ATOM 605 C CA . PRO A 1 83 ? 24.556 28.789 -27.150 1.00 59.44 83 PRO A CA 1
ATOM 606 C C . PRO A 1 83 ? 23.649 30.011 -26.916 1.00 59.44 83 PRO A C 1
ATOM 608 O O . PRO A 1 83 ? 23.378 30.343 -25.768 1.00 59.44 83 PRO A O 1
ATOM 611 N N . GLU A 1 84 ? 23.176 30.673 -27.975 1.00 68.06 84 GLU A N 1
ATOM 612 C CA . GLU A 1 84 ? 22.215 31.782 -27.900 1.00 68.06 84 GLU A CA 1
ATOM 613 C C . GLU A 1 84 ? 20.760 31.333 -27.679 1.00 68.06 84 GLU A C 1
ATOM 615 O O . GLU A 1 84 ? 19.965 32.121 -27.176 1.00 68.06 84 GLU A O 1
ATOM 620 N N . ASP A 1 85 ? 20.435 30.068 -27.969 1.00 62.72 85 ASP A N 1
ATOM 621 C CA . ASP A 1 85 ? 19.095 29.489 -27.782 1.00 62.72 85 ASP A CA 1
ATOM 622 C C . ASP A 1 85 ? 18.908 28.855 -26.387 1.00 62.72 85 ASP A C 1
ATOM 624 O O . ASP A 1 85 ? 17.854 28.302 -26.074 1.00 62.72 85 ASP A O 1
ATOM 628 N N . ALA A 1 86 ? 19.937 28.924 -25.534 1.00 58.88 86 ALA A N 1
ATOM 629 C CA . ALA A 1 86 ? 19.918 28.442 -24.157 1.00 58.88 86 ALA A CA 1
ATOM 630 C C . ALA A 1 86 ? 19.689 29.595 -23.161 1.00 58.88 86 ALA A C 1
ATOM 632 O O . ALA A 1 86 ? 20.540 29.842 -22.306 1.00 58.88 86 ALA A O 1
ATOM 633 N N . LEU A 1 87 ? 18.557 30.301 -23.274 1.00 52.03 87 LEU A N 1
ATOM 634 C CA . LEU A 1 87 ? 18.048 31.251 -22.269 1.00 52.03 87 LEU A CA 1
ATOM 635 C C . LEU A 1 87 ? 16.518 31.220 -22.185 1.00 52.03 87 LEU A C 1
ATOM 637 O O . LEU A 1 87 ? 15.860 31.431 -23.226 1.00 52.03 87 LEU A O 1
#

Foldseek 3Di:
DDDPPFDWDKAWDDFDPDWDWDWDQDPVVRDIGTDGTDGTDIDIDTPVVVVPPPPPPPDPPPPDDVDDDDDDDDDDPDDPDDPVNVD

Radius of gyration: 27.3 Å; chains: 1; bounding box: 50×45×69 Å